Protein AF-X1FDI3-F1 (afdb_monomer)

InterPro domains:
  IPR000515 ABC transporter type 1, transmembrane domain MetI-like [PF00528] (2-56)
  IPR000515 ABC transporter type 1, transmembrane domain MetI-like [PS50928] (1-60)
  IPR000515 ABC transporter type 1, transmembrane domain MetI-like [cd06261] (1-60)
  IPR035906 MetI-like superfamily [G3DSA:1.10.3720.10] (1-60)
  IPR035906 MetI-like superfamily [SSF161098] (1-60)

Radius of gyration: 15.57 Å; Cα contacts (8 Å, |Δi|>4): 13; chains: 1; bounding box: 34×20×45 Å

Solvent-accessible surface area (backbone atoms only — not comparable to full-atom values): 3537 Å² total; per-residue (Å²): 113,73,66,61,57,51,51,58,56,70,68,49,73,62,62,66,60,52,50,36,55,74,71,64,51,51,74,68,52,40,43,61,72,46,52,46,62,68,40,43,66,58,51,52,54,52,48,51,53,50,49,56,50,54,55,55,63,72,76,107

Nearest PDB structures (foldseek):
  8ja7-assembly1_A  TM=7.380E-01  e=6.408E-02  Mycobacterium tuberculosis H37Rv
  4ymw-assembly1_C  TM=6.025E-01  e=2.643E+00  Caldanaerobacter subterraneus subsp. tengcongensis MB4

pLDDT: mean 74.37, std 11.04, range [51.19, 90.06]

Secondary structure (DSSP, 8-state):
-HHHHHHHHHTS-SHHHHHHHHTT--HHHHIIIIIHHHHHHHHHHHHHHHHHHHHHHHT-

Organism: NCBI:txid412755

Structure (mmCIF, N/CA/C/O backbone):
data_AF-X1FDI3-F1
#
_entry.id   AF-X1FDI3-F1
#
loop_
_atom_site.group_PDB
_atom_site.id
_atom_site.type_symbol
_atom_site.label_atom_id
_atom_site.label_alt_id
_atom_site.label_comp_id
_atom_site.label_asym_id
_atom_site.label_entity_id
_atom_site.label_seq_id
_atom_site.pdbx_PDB_ins_code
_atom_site.Cartn_x
_atom_site.Cartn_y
_atom_site.Cartn_z
_atom_site.occupancy
_atom_site.B_iso_or_equiv
_atom_site.auth_seq_id
_atom_site.auth_comp_id
_atom_site.auth_asym_id
_atom_site.auth_atom_id
_atom_site.pdbx_PDB_model_num
ATOM 1 N N . MET A 1 1 ? 1.600 11.063 -12.256 1.00 51.19 1 MET A N 1
ATOM 2 C CA . MET A 1 1 ? 1.795 9.961 -11.283 1.00 51.19 1 MET A CA 1
ATOM 3 C C . MET A 1 1 ? 0.749 9.989 -10.166 1.00 51.19 1 MET A C 1
ATOM 5 O O . MET A 1 1 ? 0.079 8.988 -9.964 1.00 51.19 1 MET A O 1
ATOM 9 N N . THR A 1 2 ? 0.541 11.132 -9.502 1.00 55.34 2 THR A N 1
ATOM 10 C CA . THR A 1 2 ? -0.416 11.302 -8.387 1.00 55.34 2 THR A CA 1
ATOM 11 C C . THR A 1 2 ? -1.856 10.897 -8.732 1.00 55.34 2 THR A C 1
ATOM 13 O O . THR A 1 2 ? -2.519 10.270 -7.921 1.00 55.34 2 THR A O 1
ATOM 16 N N . VAL A 1 3 ? -2.317 11.170 -9.958 1.00 59.97 3 VAL A N 1
ATOM 17 C CA . VAL A 1 3 ? -3.694 10.865 -10.403 1.00 59.97 3 VAL A CA 1
ATOM 18 C C . VAL A 1 3 ? -3.957 9.359 -10.545 1.00 59.97 3 VAL A C 1
ATOM 20 O O . VAL A 1 3 ? -5.027 8.885 -10.181 1.00 59.97 3 VAL A O 1
ATOM 23 N N . ILE A 1 4 ? -2.976 8.586 -11.021 1.00 58.97 4 ILE A N 1
ATOM 24 C CA . ILE A 1 4 ? -3.107 7.127 -11.194 1.00 58.97 4 ILE A CA 1
ATOM 25 C C . ILE A 1 4 ? -3.126 6.436 -9.827 1.00 58.97 4 ILE A C 1
ATOM 27 O O . ILE A 1 4 ? -3.937 5.545 -9.593 1.00 58.97 4 ILE A O 1
ATOM 31 N N . LEU A 1 5 ?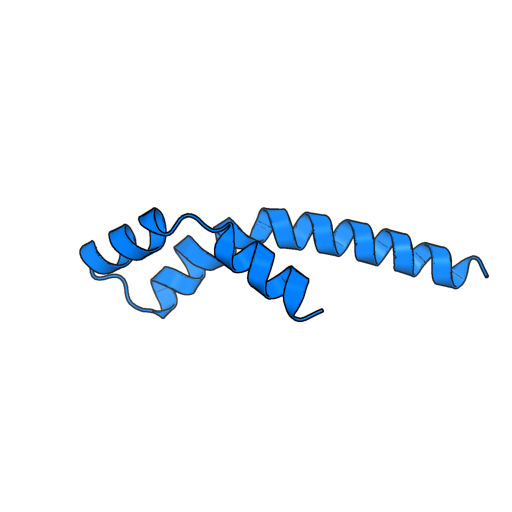 -2.271 6.891 -8.908 1.00 58.19 5 LEU A N 1
ATOM 32 C CA . LEU A 1 5 ? -2.237 6.403 -7.529 1.00 58.19 5 LEU A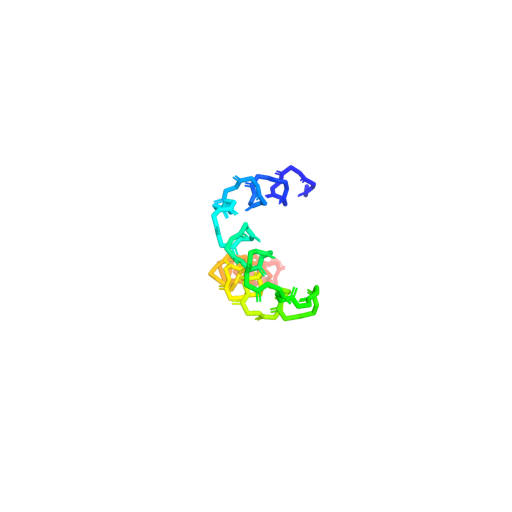 CA 1
ATOM 33 C C . LEU A 1 5 ? -3.550 6.692 -6.791 1.00 58.19 5 LEU A C 1
ATOM 35 O O . LEU A 1 5 ? -4.064 5.808 -6.114 1.00 58.19 5 LEU A O 1
ATOM 39 N N . LEU A 1 6 ? -4.115 7.893 -6.960 1.00 60.41 6 LEU A N 1
ATOM 40 C CA . LEU A 1 6 ? -5.391 8.261 -6.342 1.00 60.41 6 LEU A CA 1
ATOM 41 C C . LEU A 1 6 ? -6.558 7.443 -6.918 1.00 60.41 6 LEU A C 1
ATOM 43 O O . LEU A 1 6 ? -7.368 6.926 -6.161 1.00 60.41 6 LEU A O 1
ATOM 47 N N . SER A 1 7 ? -6.592 7.260 -8.242 1.00 59.84 7 SER A N 1
ATOM 48 C CA . SER A 1 7 ? -7.600 6.445 -8.936 1.00 59.84 7 SER A CA 1
ATOM 49 C C . SER A 1 7 ? -7.571 4.976 -8.492 1.00 59.84 7 SER A C 1
ATOM 51 O O . SER A 1 7 ? -8.611 4.396 -8.185 1.00 59.84 7 SER A O 1
ATOM 53 N N . GLY A 1 8 ? -6.376 4.391 -8.357 1.00 59.25 8 GLY A N 1
ATOM 54 C CA . GLY A 1 8 ? -6.212 3.033 -7.833 1.00 59.25 8 GLY A CA 1
ATOM 55 C C . GLY A 1 8 ? -6.638 2.892 -6.368 1.00 59.25 8 GLY A C 1
ATOM 56 O O . GLY A 1 8 ? -7.149 1.844 -5.985 1.00 59.25 8 GLY A O 1
ATOM 57 N N . LEU A 1 9 ? -6.482 3.948 -5.561 1.00 60.78 9 LEU A N 1
ATOM 58 C CA . LEU A 1 9 ? -6.941 3.975 -4.171 1.00 60.78 9 LEU A CA 1
ATOM 59 C C . LEU A 1 9 ? -8.468 4.134 -4.069 1.00 60.78 9 LEU A C 1
ATOM 61 O O . LEU A 1 9 ? -9.082 3.501 -3.219 1.00 60.78 9 LEU A O 1
ATOM 65 N N . SER A 1 10 ? -9.086 4.930 -4.949 1.00 60.28 10 SER A N 1
ATOM 66 C CA . SER A 1 10 ? -10.548 5.077 -5.042 1.00 60.28 10 SER A CA 1
ATOM 67 C C . SER A 1 10 ? -11.249 3.831 -5.592 1.00 60.28 10 SER A C 1
ATOM 69 O O . SER A 1 10 ? -12.430 3.633 -5.327 1.00 60.28 10 SER A O 1
ATOM 71 N N . ALA A 1 11 ? -10.535 2.992 -6.348 1.00 59.06 11 ALA A N 1
ATOM 72 C CA . ALA A 1 11 ? -11.032 1.709 -6.840 1.00 59.06 11 ALA A CA 1
ATOM 73 C C . ALA A 1 11 ? -10.979 0.589 -5.784 1.00 59.06 11 ALA A C 1
ATOM 75 O O . ALA A 1 11 ? -11.565 -0.474 -5.997 1.00 59.06 11 ALA A O 1
ATOM 76 N N . LEU A 1 12 ? -10.287 0.798 -4.654 1.00 60.84 12 LEU A N 1
ATOM 77 C CA . LEU A 1 12 ? -10.307 -0.156 -3.549 1.00 60.84 12 LEU A CA 1
ATOM 78 C C . LEU A 1 12 ? -11.683 -0.087 -2.867 1.00 60.84 12 LEU A C 1
ATOM 80 O O . LEU A 1 12 ? -12.045 0.974 -2.356 1.00 60.84 12 LEU A O 1
ATOM 84 N N . PRO A 1 13 ? -12.458 -1.188 -2.824 1.00 59.97 13 PRO A N 1
ATOM 85 C CA . PRO A 1 13 ? -13.704 -1.206 -2.070 1.00 59.97 13 PRO A CA 1
ATOM 86 C C . PRO A 1 13 ? -13.411 -0.847 -0.609 1.00 59.97 13 PRO A C 1
ATOM 88 O O . PRO A 1 13 ? -12.439 -1.331 -0.033 1.00 59.97 13 PRO A O 1
ATOM 91 N N . SER A 1 14 ? -14.231 0.017 -0.010 1.00 63.72 14 SER A N 1
ATOM 92 C CA . SER A 1 14 ? -14.094 0.458 1.389 1.00 63.72 14 SER A CA 1
ATOM 93 C C . SER A 1 14 ? -14.514 -0.618 2.399 1.00 63.72 14 SER A C 1
ATOM 95 O O . SER A 1 14 ? -14.069 -0.603 3.545 1.00 63.72 14 SER A O 1
ATOM 97 N N . GLN A 1 15 ? -15.316 -1.591 1.960 1.00 63.72 15 GLN A N 1
ATOM 98 C CA . GLN A 1 15 ? -15.865 -2.677 2.783 1.00 63.72 15 GLN A CA 1
ATOM 99 C C . GLN A 1 15 ? -14.815 -3.508 3.546 1.00 63.72 15 GLN A C 1
ATOM 101 O O . GLN A 1 15 ? -15.030 -3.766 4.727 1.00 63.72 15 GLN A O 1
ATOM 106 N N . PRO A 1 16 ? -13.662 -3.900 2.967 1.00 68.19 16 PRO A N 1
ATOM 107 C CA . PRO A 1 16 ? -12.631 -4.655 3.679 1.00 68.19 16 PRO A CA 1
ATOM 108 C C . PRO A 1 16 ? -11.941 -3.828 4.773 1.00 68.19 16 PRO A C 1
ATOM 110 O O . PRO A 1 16 ? -11.525 -4.373 5.791 1.00 68.19 16 PRO A O 1
ATOM 113 N N . PHE A 1 17 ? -11.830 -2.507 4.584 1.00 69.31 17 PHE A N 1
ATOM 114 C CA . PHE A 1 17 ? -11.269 -1.600 5.586 1.00 69.31 17 PHE A CA 1
ATOM 115 C C . PHE A 1 17 ? -12.241 -1.356 6.740 1.00 69.31 17 PHE A C 1
ATOM 117 O O . PHE A 1 17 ? -11.811 -1.303 7.891 1.00 69.31 17 PHE A O 1
ATOM 124 N N . GLU A 1 18 ? -13.537 -1.226 6.446 1.00 67.94 18 GLU A N 1
ATOM 125 C CA . GLU A 1 18 ? -14.574 -1.119 7.474 1.00 67.94 18 GLU A CA 1
ATOM 126 C C . GLU A 1 18 ? -14.723 -2.423 8.262 1.00 67.94 18 GLU A C 1
ATOM 128 O O . GLU A 1 18 ? -14.724 -2.375 9.490 1.00 67.94 18 GLU A O 1
ATOM 133 N N . ALA A 1 19 ? -14.725 -3.579 7.590 1.00 70.69 19 ALA A N 1
ATOM 134 C CA . ALA A 1 19 ? -14.748 -4.889 8.243 1.00 70.69 19 ALA A CA 1
ATOM 135 C C . ALA A 1 19 ? -13.542 -5.082 9.176 1.00 70.69 19 ALA A C 1
ATOM 137 O O . ALA A 1 19 ? -13.714 -5.424 10.340 1.00 70.69 19 ALA A O 1
ATOM 138 N N . ALA A 1 20 ? -12.327 -4.748 8.725 1.00 68.69 20 ALA A N 1
ATOM 139 C CA . ALA A 1 20 ? -11.135 -4.870 9.564 1.00 68.69 20 ALA A CA 1
ATOM 140 C C . ALA A 1 20 ? -11.123 -3.891 10.757 1.00 68.69 20 ALA A C 1
ATOM 142 O O . ALA A 1 20 ? -10.521 -4.182 11.791 1.00 68.69 20 ALA A O 1
ATOM 143 N N . LYS A 1 21 ? -11.803 -2.741 10.640 1.00 72.25 21 LYS A N 1
ATOM 144 C CA . LYS A 1 21 ? -12.029 -1.813 11.761 1.00 72.25 21 LYS A CA 1
ATOM 145 C C . LYS A 1 21 ? -13.021 -2.377 12.778 1.00 72.25 21 LYS A C 1
ATOM 147 O O . LYS A 1 21 ? -12.789 -2.230 13.975 1.00 72.25 21 LYS A O 1
ATOM 152 N N . VAL A 1 22 ? -14.102 -3.001 12.305 1.00 77.81 22 VAL A N 1
ATOM 153 C CA . VAL A 1 22 ? -15.110 -3.662 13.151 1.00 77.81 22 VAL A CA 1
ATOM 154 C C . VAL A 1 22 ? -14.512 -4.877 13.868 1.00 77.81 22 VAL A C 1
ATOM 156 O O . VAL A 1 22 ? -14.769 -5.061 15.053 1.00 77.81 22 VAL A O 1
ATOM 159 N N . ASP A 1 23 ? -13.624 -5.620 13.203 1.00 78.06 23 ASP A N 1
ATOM 160 C CA . ASP A 1 23 ? -12.885 -6.755 13.779 1.00 78.06 23 ASP A CA 1
ATOM 161 C C . ASP A 1 23 ? -11.771 -6.341 14.766 1.00 78.06 23 ASP A C 1
ATOM 163 O O . ASP A 1 23 ? -11.084 -7.192 15.332 1.00 78.06 23 ASP A O 1
ATOM 167 N N . GLY A 1 24 ? -11.554 -5.038 14.988 1.00 81.94 24 GLY A N 1
ATOM 168 C CA . GLY A 1 24 ? -10.531 -4.538 15.911 1.00 81.94 24 GLY A CA 1
ATOM 169 C C . GLY A 1 24 ? -9.091 -4.770 15.437 1.00 81.94 24 GLY A C 1
ATOM 170 O O . GLY A 1 24 ? -8.167 -4.791 16.255 1.00 81.94 24 GLY A O 1
ATOM 171 N N . ALA A 1 25 ? -8.869 -4.950 14.130 1.00 83.25 25 ALA A N 1
ATOM 172 C CA . ALA A 1 25 ? -7.536 -5.183 13.588 1.00 83.25 25 ALA A CA 1
ATOM 173 C C . ALA A 1 25 ? -6.635 -3.949 13.768 1.00 83.25 25 ALA A C 1
ATOM 175 O O . ALA A 1 25 ? -7.012 -2.813 13.471 1.00 83.25 25 ALA A O 1
ATOM 176 N N . SER A 1 26 ? -5.394 -4.173 14.210 1.00 83.50 26 SER A N 1
ATOM 177 C CA . SER A 1 26 ? -4.396 -3.104 14.311 1.00 83.50 26 SER A CA 1
ATOM 178 C C . SER A 1 26 ? -4.048 -2.533 12.923 1.00 83.50 26 SER A C 1
ATOM 180 O O . SER A 1 26 ? -4.093 -3.263 11.926 1.00 83.50 26 SER A O 1
ATOM 182 N N . PRO A 1 27 ? -3.608 -1.262 12.817 1.00 78.38 27 PRO A N 1
ATOM 183 C CA . PRO A 1 27 ? -3.250 -0.646 11.532 1.00 78.38 27 PRO A CA 1
ATOM 184 C C . PRO A 1 27 ? -2.224 -1.452 10.720 1.00 78.38 27 PRO A C 1
ATOM 186 O O . PRO A 1 27 ? -2.283 -1.495 9.492 1.00 78.38 27 PRO A O 1
ATOM 189 N N . TRP A 1 28 ? -1.310 -2.147 11.403 1.00 82.88 28 TRP A N 1
ATOM 190 C CA . TRP A 1 28 ? -0.330 -3.029 10.772 1.00 82.88 28 TRP A CA 1
ATOM 191 C C . TRP A 1 28 ? -0.957 -4.302 10.184 1.00 82.88 28 TRP A C 1
ATOM 193 O O . TRP A 1 28 ? -0.572 -4.739 9.098 1.00 82.88 28 TRP A O 1
ATOM 203 N N . GLN A 1 29 ? -1.951 -4.886 10.863 1.00 80.88 29 GLN A N 1
ATOM 204 C CA . GLN A 1 29 ? -2.700 -6.035 10.346 1.00 80.88 29 GLN A CA 1
ATOM 205 C C . GLN A 1 29 ? -3.539 -5.648 9.131 1.00 80.88 29 GLN A C 1
ATOM 207 O O . GLN A 1 29 ? -3.505 -6.382 8.144 1.00 80.88 29 GLN A O 1
ATOM 212 N N . ILE A 1 30 ? -4.201 -4.487 9.170 1.00 81.12 30 ILE A N 1
ATOM 213 C CA . ILE A 1 30 ? -4.959 -3.939 8.035 1.00 81.12 30 ILE A CA 1
ATOM 214 C C . ILE A 1 30 ? -4.025 -3.744 6.838 1.00 81.12 30 ILE A C 1
ATOM 216 O O . ILE A 1 30 ? -4.305 -4.230 5.745 1.00 81.12 30 ILE A O 1
ATOM 220 N N . PHE A 1 31 ? -2.863 -3.121 7.051 1.00 80.19 31 PHE A N 1
ATOM 221 C CA . PHE A 1 31 ? -1.894 -2.917 5.979 1.00 80.19 31 PHE A CA 1
ATOM 222 C C . PHE A 1 31 ? -1.445 -4.236 5.337 1.00 80.19 31 PHE A C 1
ATOM 224 O O . PHE A 1 31 ? -1.485 -4.365 4.116 1.00 80.19 31 PHE A O 1
ATOM 231 N N . ARG A 1 32 ? -1.049 -5.238 6.134 1.00 83.19 32 ARG A N 1
ATOM 232 C CA . ARG A 1 32 ? -0.517 -6.508 5.607 1.00 83.19 32 ARG A CA 1
ATOM 233 C C . ARG A 1 32 ? -1.571 -7.440 5.013 1.00 83.19 32 ARG A C 1
ATOM 235 O O . ARG A 1 32 ? -1.246 -8.142 4.062 1.00 83.19 32 ARG A O 1
ATOM 242 N N . HIS A 1 33 ? -2.773 -7.490 5.587 1.00 80.75 33 HIS A N 1
ATOM 243 C CA . HIS A 1 33 ? -3.794 -8.494 5.247 1.00 80.75 33 HIS A CA 1
ATOM 244 C C . HIS A 1 33 ? -4.939 -7.945 4.398 1.00 80.75 33 HIS A C 1
ATOM 246 O O . HIS A 1 33 ? -5.638 -8.732 3.771 1.00 80.75 33 HIS A O 1
ATOM 252 N N . VAL A 1 34 ? -5.114 -6.624 4.343 1.00 80.56 34 VAL A N 1
ATOM 253 C CA . VAL A 1 34 ? -6.135 -5.976 3.511 1.00 80.56 34 VAL A CA 1
ATOM 254 C C . VAL A 1 34 ? -5.449 -5.200 2.395 1.00 80.56 34 VAL A C 1
ATOM 256 O O . VAL A 1 34 ? -5.526 -5.577 1.228 1.00 80.56 34 VAL A O 1
ATOM 259 N N . THR A 1 35 ? -4.675 -4.174 2.747 1.00 78.25 35 THR A N 1
ATOM 260 C CA . THR A 1 35 ? -4.099 -3.239 1.771 1.00 78.25 35 THR A CA 1
ATOM 261 C C . THR A 1 35 ? -3.095 -3.910 0.830 1.00 78.25 35 THR A C 1
ATOM 263 O O . THR A 1 35 ? -3.208 -3.787 -0.389 1.00 78.25 35 THR A O 1
ATOM 266 N N . LEU A 1 36 ? -2.121 -4.647 1.374 1.00 80.38 36 LEU A N 1
ATOM 267 C CA . LEU A 1 36 ? -1.059 -5.295 0.601 1.00 80.38 36 LEU A CA 1
ATOM 268 C C . LEU A 1 36 ? -1.600 -6.339 -0.400 1.00 80.38 36 LEU A C 1
ATOM 270 O O . LEU A 1 36 ? -1.238 -6.252 -1.574 1.00 80.38 36 LEU A O 1
ATOM 274 N N . PRO A 1 37 ? -2.458 -7.309 -0.014 1.00 81.62 37 PRO A N 1
ATOM 275 C CA . PRO A 1 37 ? -3.000 -8.283 -0.958 1.00 81.62 37 PRO A CA 1
ATOM 276 C C . PRO A 1 37 ? -3.957 -7.664 -1.978 1.00 81.62 37 PRO A C 1
ATOM 278 O O . PRO A 1 37 ? -3.955 -8.111 -3.121 1.00 81.62 37 PRO A O 1
ATOM 281 N N . MET A 1 38 ? -4.704 -6.614 -1.625 1.00 77.31 38 MET A N 1
ATOM 282 C CA . MET A 1 38 ? -5.550 -5.910 -2.598 1.00 77.31 38 MET A CA 1
ATOM 283 C C . MET A 1 38 ? -4.736 -5.094 -3.610 1.00 77.31 38 MET A C 1
ATOM 285 O O . MET A 1 38 ? -5.132 -4.978 -4.767 1.00 77.31 38 MET A O 1
ATOM 289 N N . LEU A 1 39 ? -3.572 -4.572 -3.213 1.00 78.31 39 LEU A N 1
ATOM 290 C CA . LEU A 1 39 ? -2.658 -3.874 -4.121 1.00 78.31 39 LEU A CA 1
ATOM 291 C C . LEU A 1 39 ? -1.806 -4.820 -4.974 1.00 78.31 39 LEU A C 1
ATOM 293 O O . LEU A 1 39 ? -1.344 -4.400 -6.033 1.00 78.31 39 LEU A O 1
ATOM 297 N N . ARG A 1 40 ? -1.601 -6.085 -4.571 1.00 82.25 40 ARG A N 1
ATOM 298 C CA . ARG A 1 40 ? -0.822 -7.075 -5.347 1.00 82.25 40 ARG A CA 1
ATOM 299 C C . ARG A 1 40 ? -1.176 -7.126 -6.839 1.00 82.25 40 ARG A C 1
ATOM 301 O O . ARG A 1 40 ? -0.242 -7.006 -7.629 1.00 82.25 40 ARG 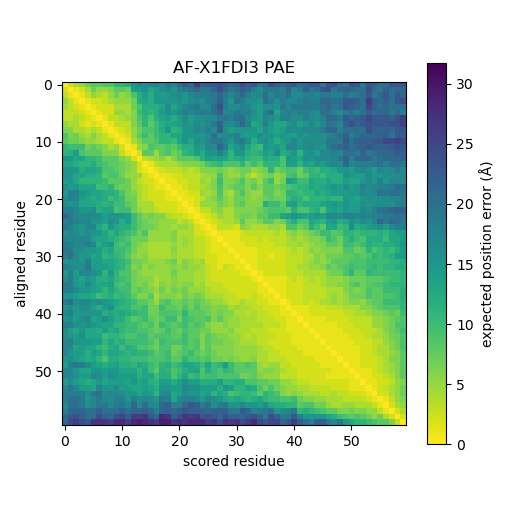A O 1
ATOM 308 N N . PRO A 1 41 ? -2.446 -7.280 -7.265 1.00 80.50 41 PRO A N 1
ATOM 309 C CA . PRO A 1 41 ? -2.774 -7.335 -8.692 1.00 80.50 41 PRO A CA 1
ATOM 310 C C . PRO A 1 41 ? -2.365 -6.056 -9.437 1.00 80.50 41 PRO A C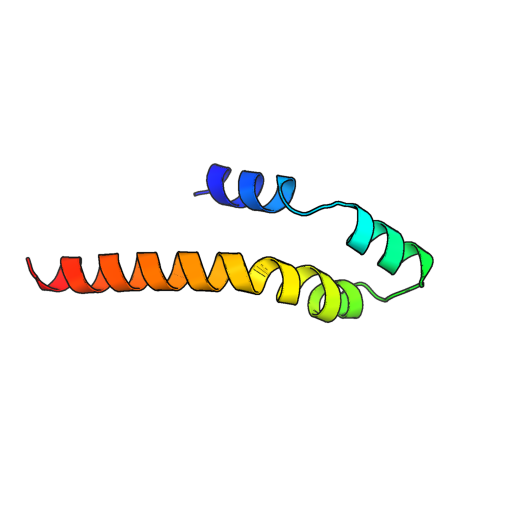 1
ATOM 312 O O . PRO A 1 41 ? -1.809 -6.133 -10.530 1.00 80.50 41 PRO A O 1
ATOM 315 N N . VAL A 1 42 ? -2.546 -4.886 -8.819 1.00 82.62 42 VAL A N 1
ATOM 316 C CA . VAL A 1 42 ? -2.147 -3.594 -9.401 1.00 82.62 42 VAL A CA 1
ATOM 317 C C . VAL A 1 42 ? -0.624 -3.471 -9.487 1.00 82.62 42 VAL A C 1
ATOM 319 O O . VAL A 1 42 ? -0.100 -3.053 -10.518 1.00 82.62 42 VAL A O 1
ATOM 322 N N . ILE A 1 43 ? 0.098 -3.877 -8.438 1.00 81.94 43 ILE A N 1
ATOM 323 C CA . ILE A 1 43 ? 1.567 -3.876 -8.402 1.00 81.94 43 ILE A CA 1
ATOM 324 C C . ILE A 1 43 ? 2.130 -4.786 -9.496 1.00 81.94 43 ILE A C 1
ATOM 326 O O . ILE A 1 43 ? 3.066 -4.386 -10.179 1.00 81.94 43 ILE A O 1
ATOM 330 N N . ILE A 1 44 ? 1.555 -5.976 -9.694 1.00 87.25 44 ILE A N 1
ATOM 331 C CA . ILE A 1 44 ? 2.000 -6.922 -10.728 1.00 87.25 44 ILE A CA 1
ATOM 332 C C . ILE A 1 44 ? 1.831 -6.314 -12.122 1.00 87.25 44 ILE A C 1
ATOM 334 O O . ILE A 1 44 ? 2.780 -6.315 -12.902 1.00 87.25 44 ILE A O 1
ATOM 338 N N . ILE A 1 45 ? 0.660 -5.745 -12.427 1.00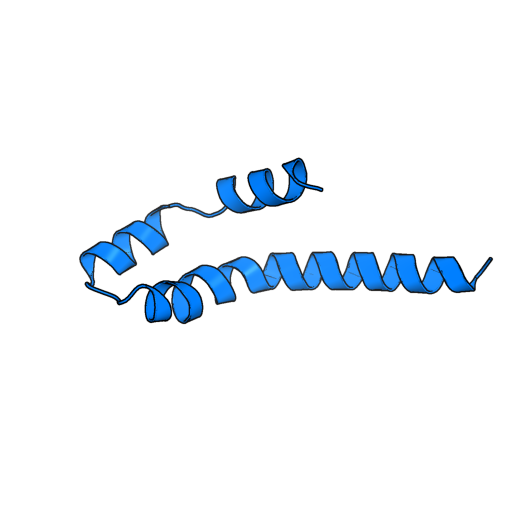 86.19 45 ILE A N 1
ATOM 339 C CA . ILE A 1 45 ? 0.407 -5.107 -13.728 1.00 86.19 45 ILE A CA 1
ATOM 340 C C . ILE A 1 45 ? 1.357 -3.923 -13.942 1.00 86.19 45 ILE A C 1
ATOM 342 O O . ILE A 1 45 ? 1.981 -3.811 -14.997 1.00 86.19 45 ILE A O 1
ATOM 346 N N . ALA A 1 46 ? 1.516 -3.064 -12.932 1.00 83.06 46 ALA A N 1
ATOM 347 C CA . ALA A 1 46 ? 2.426 -1.927 -13.000 1.00 83.06 46 ALA A CA 1
ATOM 348 C C . ALA A 1 46 ? 3.881 -2.371 -13.214 1.00 83.06 46 ALA A C 1
ATOM 350 O O . ALA A 1 46 ? 4.587 -1.765 -14.017 1.00 83.06 46 ALA A O 1
ATOM 351 N N . LEU A 1 47 ? 4.320 -3.437 -12.538 1.00 87.56 47 LEU A N 1
ATOM 352 C CA . LEU A 1 47 ? 5.661 -3.994 -12.695 1.00 87.56 47 LEU A CA 1
ATOM 353 C C . LEU A 1 47 ? 5.869 -4.539 -14.111 1.00 87.56 47 LEU A C 1
ATOM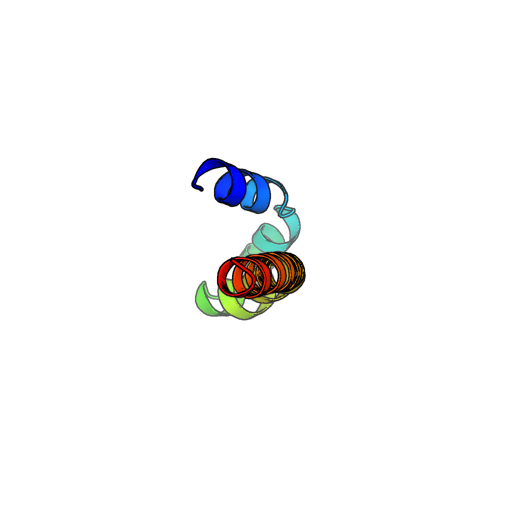 355 O O . LEU A 1 47 ? 6.887 -4.242 -14.722 1.00 87.56 47 LEU A O 1
ATOM 359 N N . LEU A 1 48 ? 4.903 -5.284 -14.655 1.00 90.06 48 LEU A N 1
ATOM 360 C CA . LEU A 1 48 ? 4.981 -5.827 -16.014 1.00 90.06 48 LEU A CA 1
ATOM 361 C C . LEU A 1 48 ? 5.087 -4.721 -17.066 1.00 90.06 48 LEU A C 1
ATOM 363 O O . LEU A 1 48 ? 5.955 -4.784 -17.932 1.00 90.06 48 LEU A O 1
ATOM 367 N N . LEU A 1 49 ? 4.251 -3.685 -16.960 1.00 87.50 49 LEU A N 1
ATOM 368 C CA . LEU A 1 49 ? 4.311 -2.528 -17.856 1.00 87.50 49 LEU A CA 1
ATOM 369 C C . LEU A 1 49 ? 5.649 -1.794 -17.731 1.00 87.50 49 LEU A C 1
ATOM 371 O O . LEU A 1 49 ? 6.274 -1.488 -18.742 1.00 87.50 49 LEU A O 1
ATOM 375 N N . ARG A 1 50 ? 6.127 -1.573 -16.500 1.00 86.38 50 ARG A N 1
ATOM 376 C CA . ARG A 1 50 ? 7.425 -0.930 -16.244 1.00 86.38 50 ARG A CA 1
ATOM 377 C C . ARG A 1 50 ? 8.596 -1.735 -16.783 1.00 86.38 50 ARG A C 1
ATOM 379 O O . ARG A 1 50 ? 9.528 -1.142 -17.308 1.00 86.38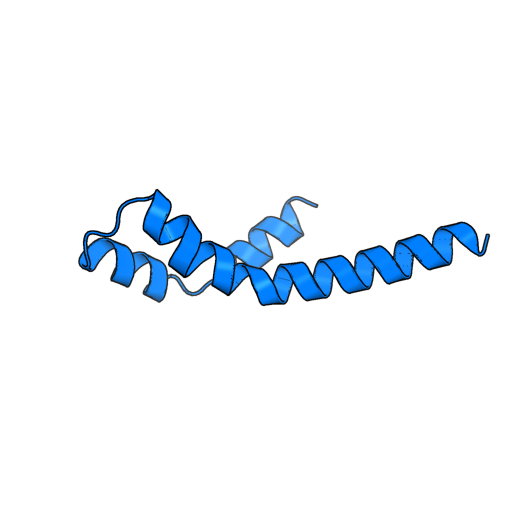 50 ARG A O 1
ATOM 386 N N . MET A 1 51 ? 8.549 -3.059 -16.673 1.00 88.25 51 MET A N 1
ATOM 387 C CA . MET A 1 51 ? 9.567 -3.940 -17.243 1.00 88.25 51 MET A CA 1
ATOM 388 C C . MET A 1 51 ? 9.519 -3.914 -18.771 1.00 88.25 51 MET A C 1
ATOM 390 O O . MET A 1 51 ? 10.561 -3.793 -19.404 1.00 88.25 51 MET A O 1
ATOM 394 N N . ALA A 1 52 ? 8.327 -3.942 -19.373 1.00 88.38 52 ALA A N 1
ATOM 395 C CA . ALA A 1 52 ? 8.174 -3.826 -20.821 1.00 88.38 52 ALA A CA 1
ATOM 396 C C . ALA A 1 52 ? 8.686 -2.475 -21.360 1.00 88.38 52 ALA A C 1
ATOM 398 O O . ALA A 1 52 ? 9.356 -2.439 -22.390 1.00 88.38 52 ALA A O 1
ATOM 399 N N . GLU A 1 53 ? 8.414 -1.371 -20.658 1.00 85.56 53 GLU A N 1
ATOM 400 C CA . GLU A 1 53 ? 8.981 -0.052 -20.969 1.00 85.56 53 GLU A CA 1
ATOM 401 C C . GLU A 1 53 ? 10.500 -0.026 -20.785 1.00 85.56 53 GLU A C 1
ATOM 403 O O . GLU A 1 53 ? 11.207 0.467 -21.659 1.00 85.56 53 GLU A O 1
ATOM 408 N N . ALA A 1 54 ? 11.012 -0.581 -19.682 1.00 85.75 54 ALA A N 1
ATOM 409 C CA . ALA A 1 54 ? 12.444 -0.619 -19.406 1.00 85.75 54 ALA A CA 1
ATOM 410 C C . ALA A 1 54 ? 13.210 -1.379 -20.494 1.00 85.75 54 ALA A C 1
ATOM 412 O O . ALA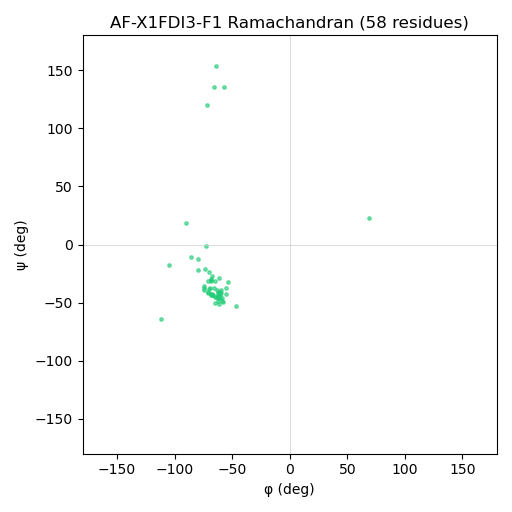 A 1 54 ? 14.248 -0.903 -20.934 1.00 85.75 54 ALA A 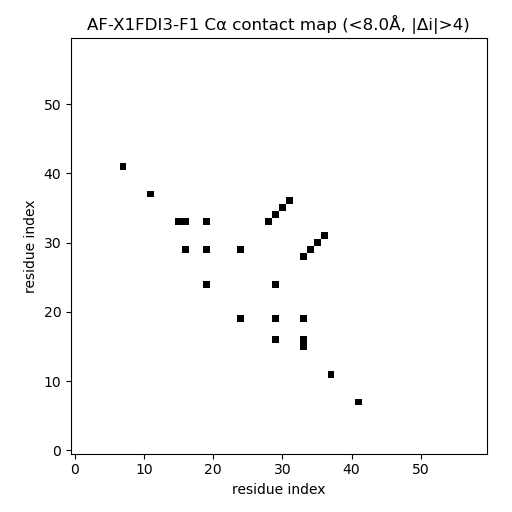O 1
ATOM 413 N N . ILE A 1 55 ? 12.681 -2.509 -20.974 1.00 88.12 55 ILE A N 1
ATOM 414 C CA . ILE A 1 55 ? 13.287 -3.269 -22.077 1.00 88.12 55 ILE A CA 1
ATOM 415 C C . ILE A 1 55 ? 13.327 -2.426 -23.356 1.00 88.12 55 ILE A C 1
ATOM 417 O O . ILE A 1 55 ? 14.369 -2.355 -23.998 1.00 88.12 55 ILE A O 1
ATOM 421 N N . LYS A 1 56 ? 12.233 -1.728 -23.690 1.00 76.06 56 LYS A N 1
ATOM 422 C CA . LYS A 1 56 ? 12.188 -0.840 -24.864 1.00 76.06 56 LYS A CA 1
ATOM 423 C C . LYS A 1 56 ? 13.192 0.310 -24.800 1.00 76.06 56 LYS A C 1
ATOM 425 O O . LYS A 1 56 ? 13.613 0.773 -25.846 1.00 76.06 56 LYS A O 1
ATOM 430 N N . VAL A 1 57 ? 13.565 0.781 -23.608 1.00 77.50 57 VAL A N 1
ATOM 431 C CA . VAL A 1 57 ? 14.562 1.856 -23.448 1.00 77.50 57 VAL A CA 1
ATOM 432 C C . VAL A 1 57 ? 15.969 1.409 -23.855 1.00 77.50 57 VAL A C 1
ATOM 434 O O . VAL A 1 57 ? 16.746 2.240 -24.308 1.00 77.50 57 VAL A O 1
ATOM 437 N N . PHE A 1 58 ? 16.299 0.122 -23.717 1.00 68.62 58 PHE A N 1
ATOM 438 C CA . PHE A 1 58 ? 17.596 -0.420 -24.144 1.00 68.62 58 PHE A CA 1
ATOM 439 C C . PHE A 1 58 ? 17.636 -0.815 -25.626 1.00 68.62 58 PHE A C 1
ATOM 441 O O . PHE A 1 58 ? 18.712 -1.098 -26.139 1.00 68.62 58 PHE A O 1
ATOM 448 N N . ASP A 1 59 ? 16.483 -0.836 -26.296 1.00 59.84 59 ASP A N 1
ATOM 449 C CA . ASP A 1 59 ? 16.342 -1.129 -27.730 1.00 59.84 59 ASP A CA 1
ATOM 450 C C . ASP A 1 59 ? 16.433 0.156 -28.593 1.00 59.84 59 ASP A C 1
ATOM 452 O O . ASP A 1 59 ? 15.965 0.184 -29.731 1.00 59.84 59 ASP A O 1
ATOM 456 N N . ILE A 1 60 ? 16.991 1.239 -28.023 1.00 51.91 60 ILE A N 1
ATOM 457 C CA . ILE A 1 60 ? 17.214 2.562 -28.641 1.00 51.91 60 ILE A CA 1
ATOM 458 C C . ILE A 1 60 ? 18.708 2.766 -28.888 1.00 51.91 60 ILE A C 1
ATOM 460 O O . ILE A 1 60 ? 19.495 2.528 -27.944 1.00 51.91 60 ILE A O 1
#

Sequence (60 aa):
MTVILLSGLSALPSQPFEAAKVDGASPWQIFRHVTLPMLRPVIIIALLLRMAEAIKVFDI

Foldseek 3Di:
DVVVVVVLVVPQDCVLVVVCVVVVHDPVCCCPPPVVVSCVVVVVVVVVVVVVVVVVVVVD

Mean predicted aligned error: 10.19 Å